Protein AF-A0A3B8IEE1-F1 (afdb_monomer)

Solvent-accessible surface area (backbone atoms only — not comparable to full-atom values): 7207 Å² total; per-residue (Å²): 131,84,58,84,90,76,68,79,91,76,71,73,66,46,79,47,79,50,77,55,96,94,43,79,48,79,48,79,40,63,71,78,77,92,68,58,67,46,53,73,80,35,67,92,62,70,70,13,75,93,60,76,42,84,46,91,77,85,90,83,78,62,47,78,69,38,81,66,86,45,92,83,70,74,78,24,30,27,30,20,38,59,89,83,46,70,88,52,79,50,45,81,39,77,77,88,63,96,42,84,52,92,98,45,68,108

Mean predicted aligned error: 10.15 Å

Foldseek 3Di:
DDDPVPDDDFDWPDWDWDDDPNDIDIDTDGDDDPDDPQCVPCVPQCDPPNNPDGDDDDDADWDFQAQDDPVVPPRWTFTQRVVVPVPDRGDTDDDDFPDDDDVDGD

Structure (mmCIF, N/CA/C/O backbone):
data_AF-A0A3B8IEE1-F1
#
_entry.id   AF-A0A3B8IEE1-F1
#
loop_
_atom_site.group_PDB
_atom_site.id
_atom_site.type_symbol
_atom_site.label_atom_id
_atom_site.label_alt_id
_atom_site.label_comp_id
_atom_site.label_asym_id
_atom_site.label_entity_id
_atom_site.label_seq_id
_atom_site.pdbx_PDB_ins_code
_atom_site.Cartn_x
_atom_site.Cartn_y
_atom_site.Cartn_z
_atom_site.occupancy
_atom_site.B_iso_or_equiv
_atom_site.auth_seq_id
_atom_site.auth_comp_id
_atom_site.auth_asym_id
_atom_site.auth_atom_id
_atom_site.pdbx_PDB_model_num
ATOM 1 N N . GLY A 1 1 ? 36.605 -12.006 -33.194 1.00 60.12 1 GLY A N 1
ATOM 2 C CA . GLY A 1 1 ? 35.280 -12.606 -32.952 1.00 60.12 1 GLY A CA 1
ATOM 3 C C . GLY A 1 1 ? 35.169 -12.986 -31.492 1.00 60.12 1 GLY A C 1
ATOM 4 O O . GLY A 1 1 ? 36.201 -13.223 -30.875 1.00 60.12 1 GLY A O 1
ATOM 5 N N . LEU A 1 2 ? 33.959 -12.999 -30.935 1.00 73.50 2 LEU A N 1
ATOM 6 C CA . LEU A 1 2 ? 33.719 -13.479 -29.570 1.00 73.50 2 LEU A CA 1
ATOM 7 C C . LEU A 1 2 ? 33.900 -15.012 -29.527 1.00 73.50 2 LEU A C 1
ATOM 9 O O . LEU A 1 2 ? 33.619 -15.692 -30.511 1.00 73.50 2 LEU A O 1
ATOM 13 N N . GLY A 1 3 ? 34.440 -15.557 -28.433 1.00 87.62 3 GLY A N 1
ATOM 14 C CA . GLY A 1 3 ? 34.657 -17.005 -28.287 1.00 87.62 3 GLY A CA 1
ATOM 15 C C . GLY A 1 3 ? 33.369 -17.774 -27.970 1.00 87.62 3 GLY A C 1
ATOM 16 O O . GLY A 1 3 ? 32.375 -17.173 -27.576 1.00 87.62 3 GLY A O 1
ATOM 17 N N . ASN A 1 4 ? 33.410 -19.112 -28.040 1.00 87.62 4 ASN A N 1
ATOM 18 C CA . ASN A 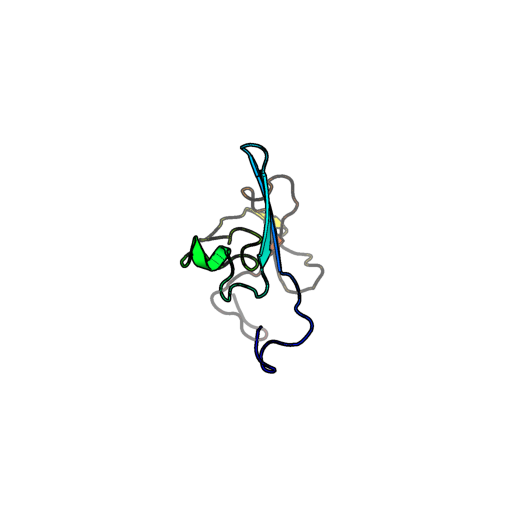1 4 ? 32.241 -19.997 -27.850 1.00 87.62 4 ASN A CA 1
ATOM 19 C C . ASN A 1 4 ? 31.414 -19.748 -26.573 1.00 87.62 4 ASN A C 1
ATOM 21 O O . ASN A 1 4 ? 30.240 -20.090 -26.537 1.00 87.62 4 ASN A O 1
ATOM 25 N N . ARG A 1 5 ? 32.006 -19.153 -25.531 1.00 86.19 5 ARG A N 1
ATOM 26 C CA . ARG A 1 5 ? 31.327 -18.818 -24.267 1.00 86.19 5 ARG A CA 1
ATOM 27 C C . ARG A 1 5 ? 30.320 -17.665 -24.376 1.00 86.19 5 ARG A C 1
ATOM 29 O O . ARG A 1 5 ? 29.560 -17.460 -23.443 1.00 86.19 5 ARG A O 1
ATOM 36 N N . PHE A 1 6 ? 30.334 -16.918 -25.478 1.00 82.88 6 PHE A N 1
ATOM 37 C CA . PHE A 1 6 ? 29.490 -15.739 -25.701 1.00 82.88 6 PHE A CA 1
ATOM 38 C C . PHE A 1 6 ? 28.484 -15.944 -26.844 1.00 82.88 6 PHE A C 1
ATOM 40 O O . PHE A 1 6 ? 28.001 -14.973 -27.417 1.00 82.88 6 PHE A O 1
ATOM 47 N N . ASN A 1 7 ? 28.188 -17.203 -27.187 1.00 86.50 7 ASN A N 1
ATOM 48 C CA . ASN A 1 7 ? 27.193 -17.562 -28.195 1.00 86.50 7 ASN A CA 1
ATOM 49 C C . ASN A 1 7 ? 25.883 -17.996 -27.522 1.00 86.50 7 ASN A C 1
ATOM 51 O O . ASN A 1 7 ? 25.910 -18.810 -26.600 1.00 86.50 7 ASN A O 1
ATOM 55 N N . GLY A 1 8 ? 24.753 -17.488 -28.017 1.00 88.94 8 GLY A N 1
ATOM 56 C CA . GLY A 1 8 ? 23.408 -17.830 -27.552 1.00 88.94 8 GLY A CA 1
ATOM 57 C C . GLY A 1 8 ? 22.444 -16.648 -27.654 1.00 88.94 8 GLY A C 1
ATOM 58 O O . GLY A 1 8 ? 22.861 -15.522 -27.928 1.00 88.94 8 GLY A O 1
ATOM 59 N N . ASP A 1 9 ? 21.163 -16.915 -27.421 1.00 91.00 9 ASP A N 1
ATOM 60 C CA . ASP A 1 9 ? 20.132 -15.880 -27.378 1.00 91.00 9 ASP A CA 1
ATOM 61 C C . ASP A 1 9 ? 20.148 -15.153 -26.026 1.00 91.00 9 ASP A C 1
ATOM 63 O O . ASP A 1 9 ? 20.340 -15.765 -24.973 1.00 91.00 9 ASP A O 1
ATOM 67 N N . ALA A 1 10 ? 19.917 -13.838 -26.049 1.00 89.88 10 ALA A N 1
ATOM 68 C CA . ALA A 1 10 ? 19.841 -13.004 -24.854 1.00 89.88 10 ALA A CA 1
ATOM 69 C C . ALA A 1 10 ? 18.569 -12.152 -24.865 1.00 89.88 10 ALA A C 1
ATOM 71 O O . ALA A 1 10 ? 18.221 -11.537 -25.874 1.00 89.88 10 ALA A O 1
ATOM 72 N N . TYR A 1 11 ? 17.893 -12.082 -23.718 1.00 92.81 11 TYR A N 1
ATOM 73 C CA . TYR A 1 11 ? 16.744 -11.202 -23.535 1.00 92.81 11 TYR A CA 1
ATOM 74 C C . TYR A 1 11 ? 17.210 -9.746 -23.401 1.00 92.81 11 TYR A C 1
ATOM 76 O O . TYR A 1 11 ? 17.962 -9.406 -22.480 1.00 92.81 11 TYR A O 1
ATOM 84 N N . LEU A 1 12 ? 16.765 -8.890 -24.321 1.00 94.31 12 LEU A N 1
ATOM 85 C CA . LEU A 1 12 ? 17.079 -7.463 -24.305 1.00 94.31 12 LEU A CA 1
ATOM 86 C C . LEU A 1 12 ? 16.197 -6.742 -23.284 1.00 94.31 12 LEU A C 1
ATOM 88 O O . LEU A 1 12 ? 14.974 -6.843 -23.322 1.00 94.31 12 LEU A O 1
ATOM 92 N N . THR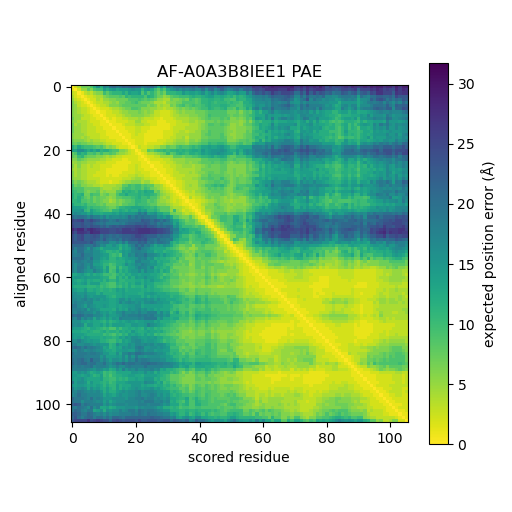 A 1 13 ? 16.822 -5.993 -22.381 1.00 95.12 13 THR A N 1
ATOM 93 C CA . THR A 1 13 ? 16.147 -5.291 -21.281 1.00 95.12 13 THR A CA 1
ATOM 94 C C . THR A 1 13 ? 16.033 -3.788 -21.508 1.00 95.12 13 THR A C 1
ATOM 96 O O . THR A 1 13 ? 15.183 -3.153 -20.889 1.00 95.12 13 THR A O 1
ATOM 99 N N . ALA A 1 14 ? 16.836 -3.213 -22.410 1.00 94.50 14 ALA A N 1
ATOM 100 C CA . ALA A 1 14 ? 16.681 -1.828 -22.847 1.00 94.50 14 ALA A CA 1
ATOM 101 C C . ALA A 1 14 ? 17.208 -1.600 -24.272 1.00 94.50 14 ALA A C 1
ATOM 103 O O . ALA A 1 14 ? 18.162 -2.245 -24.715 1.00 94.50 14 ALA A O 1
ATOM 104 N N . VAL A 1 15 ? 16.605 -0.626 -24.960 1.00 96.19 15 VAL A N 1
ATOM 105 C CA . VAL A 1 15 ? 17.051 -0.096 -26.255 1.00 96.19 15 VAL A CA 1
ATOM 106 C C . VAL A 1 15 ? 17.111 1.424 -26.147 1.00 96.19 15 VAL A C 1
ATOM 108 O O . VAL A 1 15 ? 16.134 2.057 -25.749 1.00 96.19 15 VAL A O 1
ATOM 111 N N . ARG A 1 16 ? 18.249 2.021 -26.505 1.00 96.12 16 ARG A N 1
ATOM 112 C CA . ARG A 1 16 ? 18.425 3.474 -26.573 1.00 96.12 16 ARG A CA 1
ATOM 113 C C . ARG A 1 16 ? 18.867 3.870 -27.972 1.00 96.12 16 ARG A C 1
ATOM 115 O O . ARG A 1 16 ? 19.869 3.368 -28.474 1.00 96.12 16 ARG A O 1
ATOM 122 N N . HIS A 1 17 ? 18.153 4.817 -28.564 1.00 96.38 17 HIS A N 1
ATOM 123 C CA . HIS A 1 17 ? 18.560 5.468 -29.801 1.00 96.38 17 HIS A CA 1
ATOM 124 C C . HIS A 1 17 ? 19.081 6.868 -29.495 1.00 96.38 17 HIS A C 1
ATOM 126 O O . HIS A 1 17 ? 18.467 7.615 -28.736 1.00 96.38 17 HIS A O 1
ATOM 132 N N . GLU A 1 18 ? 20.201 7.224 -30.105 1.00 96.44 18 GLU A N 1
ATOM 133 C CA . GLU A 1 18 ? 20.741 8.575 -30.096 1.00 96.44 18 GLU A CA 1
ATOM 134 C C . GLU A 1 18 ? 20.874 9.042 -31.542 1.00 96.44 18 GLU A C 1
ATOM 136 O O . GLU A 1 18 ? 21.570 8.413 -32.341 1.00 96.44 18 GLU A O 1
ATOM 141 N N . VAL A 1 19 ? 20.155 10.110 -31.886 1.00 96.19 19 VAL A N 1
ATOM 142 C CA . VAL A 1 19 ? 20.133 10.684 -33.233 1.00 96.19 19 VAL A CA 1
ATOM 143 C C . VAL A 1 19 ? 20.609 12.125 -33.136 1.00 96.19 19 VAL A C 1
ATOM 145 O O . VAL A 1 19 ? 19.982 12.950 -32.476 1.00 96.19 19 VAL A O 1
ATOM 148 N N . GLY A 1 20 ? 21.729 12.427 -33.781 1.00 94.56 20 GLY A N 1
ATOM 149 C CA . GLY A 1 20 ? 22.372 13.735 -33.717 1.00 94.56 20 GLY A CA 1
ATOM 150 C C . GLY A 1 20 ? 23.538 13.818 -34.692 1.00 94.56 20 GLY A C 1
ATOM 151 O O . GLY A 1 20 ? 24.075 12.795 -35.104 1.00 94.56 20 GLY A O 1
ATOM 152 N N . THR A 1 21 ? 23.897 15.035 -35.117 1.00 90.31 21 THR A N 1
ATOM 153 C CA . THR A 1 21 ? 25.045 15.295 -36.017 1.00 90.31 21 THR A CA 1
ATOM 154 C C . THR A 1 21 ? 25.079 14.424 -37.285 1.00 90.31 21 THR A C 1
ATOM 156 O 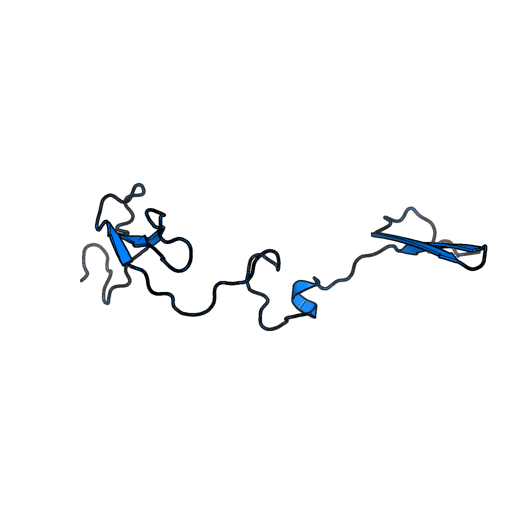O . THR A 1 21 ? 26.144 14.019 -37.736 1.00 90.31 21 THR A O 1
ATOM 159 N N . GLY A 1 22 ? 23.911 14.099 -37.852 1.00 93.06 22 GLY A N 1
ATOM 160 C CA . GLY A 1 22 ? 23.802 13.235 -39.038 1.00 93.06 22 GLY A CA 1
ATOM 161 C C . GLY A 1 22 ? 24.082 11.748 -38.781 1.00 93.06 22 GLY A C 1
ATOM 162 O O . GLY A 1 22 ? 24.185 10.976 -39.729 1.00 93.06 22 GLY A O 1
ATOM 163 N N . GLN A 1 23 ? 24.189 11.337 -37.519 1.00 94.31 23 GLN A N 1
ATOM 164 C CA . GLN A 1 23 ? 24.425 9.966 -37.094 1.00 94.31 23 GLN A CA 1
ATOM 165 C C . GLN A 1 23 ? 23.225 9.434 -36.307 1.00 94.31 23 GLN A C 1
ATOM 167 O O . GLN A 1 23 ? 22.566 10.159 -35.560 1.00 94.31 23 GLN A O 1
ATOM 172 N N . TRP A 1 24 ? 22.975 8.135 -36.457 1.00 95.88 24 TRP A N 1
ATOM 173 C CA . TRP A 1 24 ? 22.054 7.379 -35.623 1.00 95.88 24 TRP A CA 1
ATOM 174 C C . TRP A 1 24 ? 22.809 6.230 -34.958 1.00 95.88 24 TRP A C 1
ATOM 176 O O . TRP A 1 24 ? 23.307 5.325 -35.625 1.00 95.88 24 TRP A O 1
ATOM 186 N N . THR A 1 25 ? 22.886 6.272 -33.632 1.00 96.62 25 THR A N 1
ATOM 187 C CA . THR A 1 25 ? 23.482 5.226 -32.800 1.00 96.62 25 THR A CA 1
ATOM 188 C C . THR A 1 25 ? 22.381 4.475 -32.061 1.00 96.62 25 THR A C 1
ATOM 190 O O . THR A 1 25 ? 21.505 5.092 -31.456 1.00 96.62 25 THR A O 1
ATOM 193 N N . THR A 1 26 ? 22.432 3.143 -32.075 1.00 96.50 26 THR A N 1
ATOM 194 C CA . THR A 1 26 ? 21.541 2.287 -31.279 1.00 96.50 26 THR A CA 1
ATOM 195 C C . THR A 1 26 ? 22.363 1.498 -30.271 1.00 96.50 26 THR A C 1
ATOM 197 O O . THR A 1 26 ? 23.309 0.809 -30.644 1.00 96.50 26 THR A O 1
ATOM 200 N N . GLN A 1 27 ? 21.994 1.598 -28.999 1.00 95.75 27 GLN A N 1
ATOM 201 C CA . GLN A 1 27 ? 22.565 0.834 -27.898 1.00 95.75 27 GLN A CA 1
ATOM 202 C C . GLN A 1 27 ? 21.518 -0.160 -27.397 1.00 95.75 27 GLN A C 1
ATOM 204 O O . GLN A 1 27 ? 20.373 0.210 -27.138 1.00 95.75 27 GLN A O 1
ATOM 209 N N . VAL A 1 28 ? 21.921 -1.419 -27.261 1.00 94.94 28 VAL A N 1
ATOM 210 C CA . VAL A 1 28 ? 21.104 -2.509 -26.718 1.00 94.94 28 VAL A CA 1
ATOM 211 C C . VAL A 1 28 ? 21.741 -3.023 -25.437 1.00 94.94 28 VAL A C 1
ATOM 213 O O . VAL A 1 28 ? 22.955 -3.217 -25.379 1.00 94.94 28 VAL A O 1
ATOM 216 N N . GLN A 1 29 ? 20.918 -3.242 -24.417 1.00 94.38 29 GLN A N 1
ATOM 217 C CA . GLN A 1 29 ? 21.326 -3.763 -23.116 1.00 94.38 29 GLN A CA 1
ATOM 218 C C . GLN A 1 29 ? 20.603 -5.081 -22.832 1.00 94.38 29 GLN A C 1
ATOM 220 O O . GLN A 1 29 ? 19.436 -5.247 -23.186 1.00 94.38 29 GLN A O 1
ATOM 225 N N . PHE A 1 30 ? 21.292 -5.996 -22.156 1.00 92.94 30 PHE A N 1
ATOM 226 C CA . PHE A 1 30 ? 20.732 -7.215 -21.581 1.00 92.94 30 PHE A CA 1
ATOM 227 C C . PHE A 1 30 ? 21.106 -7.307 -20.095 1.00 92.94 30 PHE A C 1
ATOM 229 O O . PHE A 1 30 ? 22.081 -6.697 -19.652 1.00 92.94 30 PHE A O 1
ATOM 236 N N . GLY A 1 31 ? 20.320 -8.063 -19.326 1.00 90.50 31 GLY A N 1
ATOM 237 C CA . GLY A 1 31 ? 20.432 -8.135 -17.864 1.00 90.50 31 GLY A CA 1
ATOM 238 C C . GLY A 1 31 ? 19.602 -7.068 -17.140 1.00 90.50 31 GLY A C 1
ATOM 239 O O . GLY A 1 31 ? 19.208 -6.056 -17.721 1.00 90.50 31 GLY A O 1
ATOM 240 N N . MET A 1 32 ? 19.296 -7.311 -15.868 1.00 85.94 32 MET A N 1
ATOM 241 C CA . MET A 1 32 ? 18.508 -6.411 -15.020 1.00 85.94 32 MET A CA 1
ATOM 242 C C . MET A 1 32 ? 19.314 -6.034 -13.786 1.00 85.94 32 MET A C 1
ATOM 244 O O . MET A 1 32 ? 20.190 -6.778 -13.347 1.00 85.94 32 MET A O 1
ATOM 248 N N . GLU A 1 33 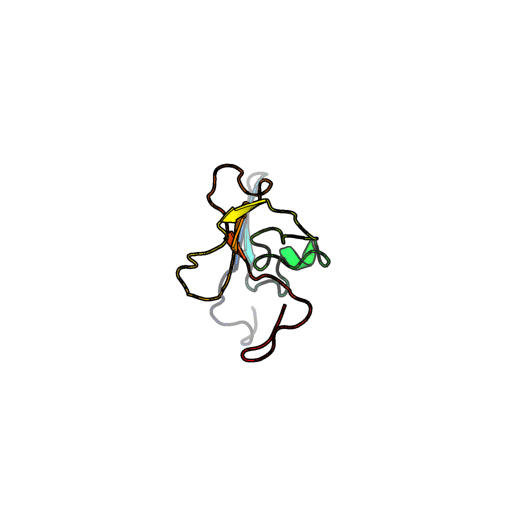? 19.017 -4.868 -13.233 1.00 83.69 33 GLU A N 1
ATOM 249 C CA . GLU A 1 33 ? 19.628 -4.433 -11.987 1.00 83.69 33 GLU A CA 1
ATOM 250 C C . GLU A 1 33 ? 19.058 -5.221 -10.802 1.00 83.69 33 GLU A C 1
ATOM 252 O O . GLU A 1 33 ? 17.852 -5.451 -10.727 1.00 83.69 33 GLU A O 1
ATOM 257 N N . GLU A 1 34 ? 19.921 -5.628 -9.871 1.00 80.69 34 GLU A N 1
ATOM 258 C CA . GLU A 1 34 ? 19.539 -6.457 -8.719 1.00 80.69 34 GLU A CA 1
ATOM 259 C C . GLU A 1 34 ? 18.598 -5.721 -7.748 1.00 80.69 34 GLU A C 1
ATOM 261 O O . GLU A 1 34 ? 17.706 -6.317 -7.140 1.00 80.69 34 GLU A O 1
ATOM 266 N N . ALA A 1 35 ? 18.773 -4.403 -7.607 1.00 80.12 35 ALA A N 1
ATOM 267 C CA . ALA A 1 35 ? 18.008 -3.585 -6.678 1.00 80.12 35 ALA A CA 1
ATOM 268 C C . ALA A 1 35 ? 16.886 -2.805 -7.376 1.00 80.12 35 ALA A C 1
ATOM 270 O O . ALA A 1 35 ? 17.120 -2.011 -8.289 1.00 80.12 35 ALA A O 1
ATOM 271 N N . TRP A 1 36 ? 15.664 -2.942 -6.853 1.00 77.19 36 TRP A N 1
ATOM 272 C CA . TRP A 1 36 ? 14.534 -2.100 -7.242 1.00 77.19 36 TRP A CA 1
ATOM 273 C C . TRP A 1 36 ? 14.832 -0.615 -7.028 1.00 77.19 36 TRP A C 1
ATOM 275 O O . TRP A 1 36 ? 15.443 -0.219 -6.032 1.00 77.19 36 TRP A O 1
ATOM 285 N N . PHE A 1 37 ? 14.317 0.226 -7.925 1.00 77.31 37 PHE A N 1
ATOM 286 C CA . PHE A 1 37 ? 14.458 1.681 -7.838 1.00 77.31 37 PHE A CA 1
ATOM 287 C C . PHE A 1 37 ? 14.014 2.249 -6.479 1.00 77.31 37 PHE A C 1
ATOM 289 O O . PHE A 1 37 ? 14.708 3.087 -5.903 1.00 77.31 37 PHE A O 1
ATOM 296 N N . SER A 1 38 ? 12.914 1.732 -5.923 1.00 74.38 38 SER A N 1
ATOM 297 C CA . SER A 1 38 ? 12.375 2.135 -4.617 1.00 74.38 38 SER A CA 1
ATOM 298 C C . SER A 1 38 ? 13.372 1.966 -3.466 1.00 74.38 38 SER A C 1
ATOM 300 O O . SER A 1 38 ? 13.417 2.803 -2.564 1.00 74.38 38 SER A O 1
ATOM 302 N N . ARG A 1 39 ? 14.234 0.945 -3.534 1.00 71.81 39 ARG A N 1
ATOM 303 C CA . ARG A 1 39 ? 15.287 0.688 -2.540 1.00 71.81 39 ARG A CA 1
ATOM 304 C C . ARG A 1 39 ? 16.490 1.617 -2.703 1.00 71.81 39 ARG A C 1
ATOM 306 O O . ARG A 1 39 ? 17.149 1.925 -1.717 1.00 71.81 39 ARG A O 1
ATOM 313 N N . LYS A 1 40 ? 16.760 2.085 -3.926 1.00 75.06 40 LYS A N 1
ATOM 314 C CA . LYS A 1 40 ? 17.895 2.971 -4.235 1.00 75.06 40 LYS A CA 1
ATOM 315 C C . LYS A 1 40 ? 17.652 4.418 -3.821 1.00 75.06 40 LYS A C 1
ATOM 317 O O . LYS A 1 40 ? 18.565 5.07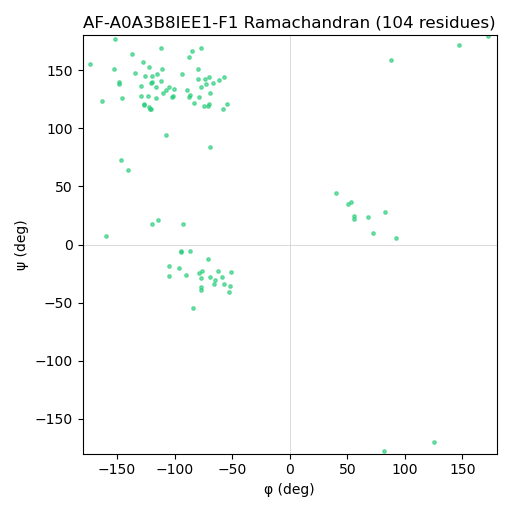3 -3.336 1.00 75.06 40 LYS A O 1
ATOM 322 N N . VAL A 1 41 ? 16.431 4.918 -4.012 1.00 69.38 41 VAL A N 1
ATOM 323 C CA . VAL A 1 41 ? 16.118 6.339 -3.782 1.00 69.38 41 VAL A CA 1
ATOM 324 C C . VAL A 1 41 ? 15.656 6.614 -2.350 1.00 69.38 41 VAL A C 1
ATOM 326 O O . VAL A 1 41 ? 15.865 7.713 -1.850 1.00 69.38 41 VAL A O 1
ATOM 329 N N . ASN A 1 42 ? 15.075 5.628 -1.655 1.00 62.47 42 ASN A N 1
ATOM 330 C CA . ASN A 1 42 ? 14.624 5.786 -0.271 1.00 62.47 42 ASN A CA 1
ATOM 331 C C . ASN A 1 42 ? 14.774 4.484 0.538 1.00 62.47 42 ASN A C 1
ATOM 333 O O . ASN A 1 42 ? 13.782 3.843 0.899 1.00 62.47 42 ASN A O 1
ATOM 337 N N . ALA A 1 43 ? 16.014 4.118 0.881 1.00 57.66 43 ALA A N 1
ATOM 338 C CA . ALA A 1 43 ? 16.314 2.930 1.692 1.00 57.66 43 ALA A CA 1
ATOM 339 C C . ALA A 1 43 ? 15.506 2.878 3.010 1.00 57.66 43 ALA A C 1
ATOM 341 O O . ALA A 1 43 ? 15.023 1.818 3.396 1.00 57.66 43 ALA A O 1
ATOM 342 N N . ASN A 1 44 ? 15.253 4.037 3.632 1.00 55.09 44 ASN A N 1
ATOM 343 C CA . ASN A 1 44 ? 14.524 4.148 4.903 1.00 55.09 44 ASN A CA 1
ATOM 344 C C . ASN A 1 44 ? 12.989 4.239 4.763 1.00 55.09 44 ASN A C 1
ATOM 346 O O . ASN A 1 44 ? 12.295 4.257 5.773 1.00 55.09 44 ASN A O 1
ATOM 350 N N . ARG A 1 45 ? 12.439 4.323 3.540 1.00 55.44 45 ARG A N 1
ATOM 351 C CA . ARG A 1 45 ? 10.978 4.345 3.284 1.00 55.44 45 ARG A CA 1
ATOM 352 C C . ARG A 1 45 ? 10.506 3.176 2.420 1.00 55.44 45 ARG A C 1
ATOM 354 O O . ARG A 1 45 ? 9.414 3.218 1.854 1.00 55.44 45 ARG A O 1
ATOM 361 N N . SER A 1 46 ? 11.323 2.132 2.304 1.00 53.56 46 SER A N 1
ATOM 362 C CA . SER A 1 46 ? 10.925 0.883 1.658 1.00 53.56 46 SER A CA 1
ATOM 363 C C . SER A 1 46 ? 9.895 0.168 2.534 1.00 53.56 46 SER A C 1
ATOM 365 O O . SER A 1 46 ? 10.252 -0.671 3.350 1.00 53.56 46 SER A O 1
ATOM 367 N N . GLY A 1 47 ? 8.617 0.531 2.412 1.00 57.31 47 GLY A N 1
ATOM 368 C CA . GLY A 1 47 ? 7.587 -0.054 3.276 1.00 57.31 47 GLY A CA 1
ATOM 369 C C . GLY A 1 47 ? 6.146 0.033 2.788 1.00 57.31 47 GLY 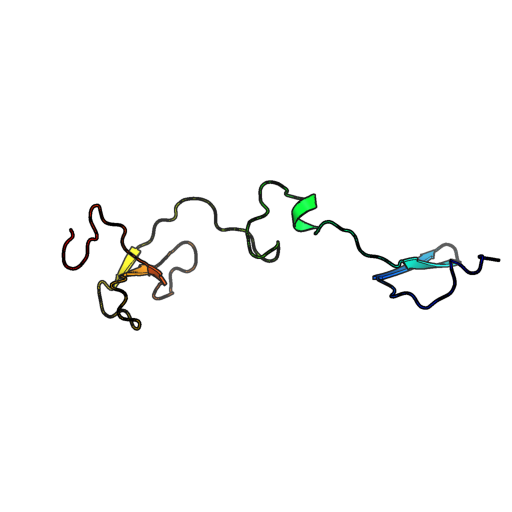A C 1
ATOM 370 O O . GLY A 1 47 ? 5.251 -0.303 3.549 1.00 57.31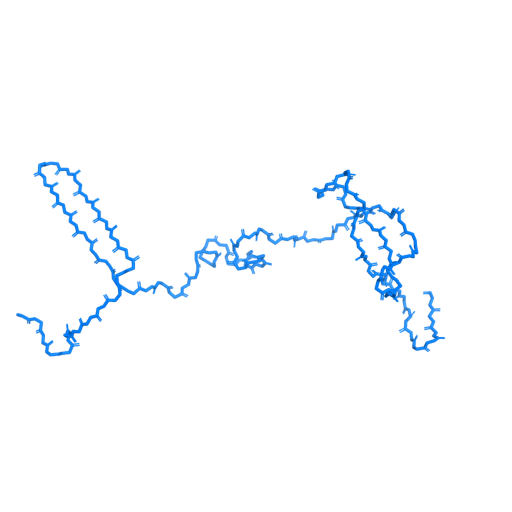 47 GLY A O 1
ATOM 371 N N . GLY A 1 48 ? 5.893 0.485 1.558 1.00 55.91 48 GLY A N 1
ATOM 372 C CA . GLY A 1 48 ? 4.556 0.471 0.960 1.00 55.91 48 GLY A CA 1
ATOM 373 C C . GLY A 1 48 ? 4.600 -0.240 -0.386 1.00 55.91 48 GLY A C 1
ATOM 374 O O . GLY A 1 48 ? 5.392 0.139 -1.246 1.00 55.91 48 GLY A O 1
ATOM 375 N N . ALA A 1 49 ? 3.819 -1.312 -0.542 1.00 59.47 49 ALA A N 1
ATOM 376 C CA . ALA A 1 49 ? 3.556 -2.009 -1.809 1.00 59.47 49 ALA A CA 1
ATOM 377 C C . ALA A 1 49 ? 4.773 -2.183 -2.759 1.00 59.47 49 ALA A C 1
ATOM 379 O O . ALA A 1 49 ? 4.675 -1.911 -3.950 1.00 59.47 49 ALA A O 1
ATOM 380 N N . SER A 1 50 ? 5.952 -2.583 -2.258 1.00 64.75 50 SER A N 1
ATOM 381 C CA . SER A 1 50 ? 7.187 -2.728 -3.065 1.00 64.75 50 SER A CA 1
ATOM 382 C C . SER A 1 50 ? 7.625 -1.463 -3.843 1.00 64.75 50 SER A C 1
ATOM 384 O O . SER A 1 50 ? 8.348 -1.548 -4.838 1.00 64.75 50 SER A O 1
ATOM 386 N N . GLY A 1 51 ? 7.233 -0.273 -3.380 1.00 66.69 51 GLY A N 1
ATOM 387 C CA . GLY A 1 51 ? 7.490 1.003 -4.053 1.00 66.69 51 GLY A CA 1
ATOM 388 C C . GLY A 1 51 ? 6.386 1.461 -5.007 1.00 66.69 51 GLY A C 1
ATOM 389 O O . GLY A 1 51 ? 6.578 2.469 -5.677 1.00 66.69 51 GLY A O 1
ATOM 390 N N . LEU A 1 52 ? 5.257 0.746 -5.071 1.00 70.62 52 LEU A N 1
ATOM 391 C CA . LEU A 1 52 ? 4.100 1.121 -5.886 1.00 70.62 52 LEU A CA 1
ATOM 392 C C . LEU A 1 52 ? 3.279 2.249 -5.242 1.00 70.62 52 LEU A C 1
ATOM 394 O O . LEU A 1 52 ? 2.777 3.123 -5.939 1.00 70.62 52 LEU A O 1
ATOM 398 N N . LEU A 1 53 ? 3.164 2.236 -3.911 1.00 72.81 53 LEU A N 1
ATOM 399 C CA . LEU A 1 53 ? 2.440 3.232 -3.123 1.00 72.81 53 LEU A CA 1
ATOM 400 C C . LEU A 1 53 ? 3.281 3.659 -1.915 1.00 72.81 53 LEU A C 1
ATOM 402 O O . LEU A 1 53 ? 4.027 2.835 -1.371 1.00 72.81 53 LEU A O 1
ATOM 406 N N . PRO A 1 54 ? 3.177 4.922 -1.465 1.00 70.06 54 PRO A N 1
ATOM 407 C CA . PRO A 1 54 ? 3.809 5.339 -0.224 1.00 70.06 54 PRO A CA 1
ATOM 408 C C . PRO A 1 54 ? 3.235 4.540 0.950 1.00 70.06 54 PRO A C 1
ATOM 410 O O . PRO A 1 54 ? 2.039 4.264 1.016 1.00 70.06 54 PRO A O 1
ATOM 413 N N . ALA A 1 55 ? 4.098 4.171 1.893 1.00 72.94 55 ALA A N 1
ATOM 414 C CA . ALA A 1 55 ? 3.654 3.565 3.140 1.00 72.94 55 ALA A CA 1
ATOM 415 C C . ALA A 1 55 ? 2.855 4.584 3.965 1.00 72.94 55 ALA A C 1
ATOM 417 O O . ALA A 1 55 ? 3.287 5.732 4.097 1.00 72.94 55 ALA A O 1
ATOM 418 N N . ILE A 1 56 ? 1.758 4.150 4.588 1.00 77.88 56 ILE A N 1
ATOM 419 C CA . ILE A 1 56 ? 1.156 4.904 5.693 1.00 77.88 56 ILE A CA 1
ATOM 420 C C . ILE A 1 56 ? 2.122 4.807 6.880 1.00 77.88 56 ILE A C 1
ATOM 422 O O . ILE A 1 56 ? 2.627 3.731 7.197 1.00 77.88 56 ILE A O 1
ATOM 426 N N . GLN A 1 57 ? 2.439 5.944 7.493 1.00 79.12 57 GLN A N 1
ATOM 427 C CA . GLN A 1 57 ? 3.382 6.047 8.606 1.00 79.12 57 GLN A CA 1
ATOM 428 C C . GLN A 1 57 ? 2.704 6.755 9.781 1.00 79.12 57 GLN A C 1
ATOM 430 O O . GLN A 1 57 ? 1.925 7.687 9.573 1.00 79.12 57 GLN A O 1
ATOM 435 N N . GLY A 1 58 ? 3.041 6.336 11.002 1.00 85.25 58 GLY A N 1
ATOM 436 C CA . GLY A 1 58 ? 2.519 6.923 12.237 1.00 85.25 58 GLY A CA 1
ATOM 437 C C . GLY A 1 58 ? 1.138 6.407 12.654 1.00 85.25 58 GLY A C 1
ATOM 438 O O . GLY A 1 58 ? 0.565 5.522 12.021 1.00 85.25 58 GLY A O 1
ATOM 439 N N . LEU A 1 59 ? 0.631 6.966 13.754 1.00 90.50 59 LEU A N 1
ATOM 440 C CA . LEU A 1 59 ? -0.708 6.702 14.274 1.00 90.50 59 LEU A CA 1
ATOM 441 C C . LEU A 1 59 ? -1.700 7.689 13.654 1.00 90.50 59 LEU A C 1
ATOM 443 O O . LEU A 1 59 ? -1.447 8.893 13.638 1.00 90.50 59 LEU A O 1
ATOM 447 N N . HIS A 1 60 ? -2.828 7.173 13.178 1.00 90.75 60 HIS A N 1
ATOM 448 C CA . HIS A 1 60 ? -3.904 7.966 12.590 1.00 90.75 60 HIS A CA 1
ATOM 449 C C . HIS A 1 60 ? -5.120 7.909 13.503 1.00 90.75 60 HIS A C 1
ATOM 451 O O . HIS A 1 60 ? -5.413 6.865 14.084 1.00 90.75 60 HIS A O 1
ATOM 457 N N . ILE A 1 61 ? -5.810 9.037 13.635 1.00 93.25 61 ILE A N 1
ATOM 458 C CA . ILE A 1 61 ? -7.079 9.108 14.355 1.00 93.25 61 ILE A CA 1
ATOM 459 C C . ILE A 1 61 ? -8.229 8.930 13.368 1.00 93.25 61 ILE A C 1
ATOM 461 O O . ILE A 1 61 ? -8.148 9.368 12.220 1.00 93.25 61 ILE A O 1
ATOM 465 N N . GLY A 1 62 ? -9.302 8.306 13.836 1.00 93.88 62 GLY A N 1
ATOM 466 C CA . GLY A 1 62 ? -10.530 8.136 13.078 1.00 93.88 62 GLY A CA 1
ATOM 467 C C . GLY A 1 62 ? -11.750 8.406 13.944 1.00 93.88 62 GLY A C 1
ATOM 468 O O . GLY A 1 62 ? -11.657 8.461 15.172 1.00 93.88 62 GLY A O 1
ATOM 469 N N . VAL A 1 63 ? -12.887 8.601 13.289 1.00 95.00 63 VAL A N 1
ATOM 470 C CA . VAL A 1 63 ? -14.183 8.823 13.929 1.00 95.00 63 VAL A CA 1
ATOM 471 C C . VAL A 1 63 ? -14.976 7.529 13.851 1.00 95.00 63 VAL A C 1
ATOM 473 O O . VAL A 1 63 ? -15.136 6.967 12.771 1.00 95.00 63 VAL A O 1
ATOM 476 N N . VAL A 1 64 ? -15.466 7.048 14.992 1.00 96.31 64 VAL A N 1
ATOM 477 C CA . VAL A 1 64 ? -16.319 5.856 15.036 1.00 96.31 64 VAL A CA 1
ATOM 478 C C . VAL A 1 64 ? -17.673 6.196 14.419 1.00 96.31 64 VAL A C 1
ATOM 480 O O . VAL A 1 64 ? -18.351 7.107 14.892 1.00 96.31 64 VAL A O 1
ATOM 483 N N . THR A 1 65 ? -18.051 5.474 13.368 1.00 95.38 65 THR A N 1
ATOM 484 C CA . THR A 1 65 ? -19.313 5.667 12.636 1.00 95.38 65 THR A CA 1
ATOM 485 C C . THR A 1 65 ? -20.339 4.584 12.958 1.00 95.38 65 THR A C 1
ATOM 487 O O . THR A 1 65 ? -21.536 4.859 12.918 1.00 95.38 65 THR A O 1
ATOM 490 N N . GLN A 1 66 ? -19.898 3.382 13.348 1.00 95.88 66 GLN A N 1
ATOM 491 C CA . GLN A 1 66 ? -20.783 2.270 13.704 1.00 95.88 66 GLN A CA 1
ATOM 492 C C . GLN A 1 66 ? -20.158 1.381 14.787 1.00 95.88 66 GLN A C 1
ATOM 494 O O . GLN A 1 66 ? -18.963 1.087 14.738 1.00 95.88 66 GLN A O 1
ATOM 499 N N . LEU A 1 67 ? -20.969 0.951 15.760 1.00 95.19 67 LEU A N 1
ATOM 500 C CA . LEU A 1 67 ? -20.520 0.167 16.922 1.00 95.19 67 LEU A CA 1
ATOM 501 C C . LEU A 1 67 ? -20.697 -1.352 16.772 1.00 95.19 67 LEU A C 1
ATOM 503 O O . LEU A 1 67 ? -20.069 -2.103 17.506 1.00 95.19 67 LEU A O 1
ATOM 507 N N . GLU A 1 68 ? -21.558 -1.808 15.865 1.00 93.62 68 GLU A N 1
ATOM 508 C CA . GLU A 1 68 ? -21.940 -3.220 15.733 1.00 93.62 68 GLU A CA 1
ATOM 509 C C . GLU A 1 68 ? -22.341 -3.556 14.292 1.00 93.62 68 GLU A C 1
ATOM 511 O O . GLU A 1 68 ? -22.402 -2.666 13.448 1.00 93.62 68 GLU A O 1
ATOM 516 N N . GLY A 1 69 ? -22.650 -4.821 13.994 1.00 93.88 69 GLY A N 1
ATOM 517 C CA . GLY A 1 69 ? -23.082 -5.238 12.652 1.00 93.88 69 GLY A CA 1
ATOM 518 C C . GLY A 1 69 ? -21.932 -5.495 11.676 1.00 93.88 69 GLY A C 1
ATOM 519 O O . GLY A 1 69 ? -22.101 -5.327 10.470 1.00 93.88 69 GLY A O 1
ATOM 520 N N . ASP A 1 70 ? -20.773 -5.891 12.203 1.00 95.75 70 ASP A N 1
ATOM 521 C CA . ASP A 1 70 ? -19.647 -6.390 11.416 1.00 95.75 70 ASP A CA 1
ATOM 522 C C . ASP A 1 70 ? -20.091 -7.573 10.521 1.00 95.75 70 ASP A C 1
ATOM 524 O O . ASP A 1 70 ? -20.539 -8.591 11.060 1.00 95.75 70 ASP A O 1
ATOM 528 N N . PRO A 1 71 ? -19.954 -7.484 9.180 1.00 95.62 71 PRO A N 1
ATOM 529 C CA . PRO A 1 71 ? -20.345 -8.548 8.252 1.00 95.62 71 PRO A CA 1
ATOM 530 C C . PRO A 1 71 ? -19.639 -9.885 8.488 1.00 95.62 71 PRO A C 1
ATOM 532 O O . PRO A 1 71 ? -20.205 -10.930 8.167 1.00 95.62 71 PRO A O 1
ATOM 535 N N . ASP A 1 72 ? -18.426 -9.851 9.043 1.00 96.31 72 ASP A N 1
ATOM 536 C CA . ASP A 1 72 ? -17.623 -11.048 9.299 1.00 96.31 72 ASP A CA 1
ATOM 537 C C . ASP A 1 72 ? -17.814 -11.579 10.732 1.00 96.31 72 ASP A C 1
ATOM 539 O O . ASP A 1 72 ? -17.295 -12.640 11.066 1.00 96.31 72 ASP A O 1
ATOM 543 N N . GLY A 1 73 ? -18.564 -10.869 11.589 1.00 93.06 73 GLY A N 1
ATOM 544 C CA . GLY A 1 73 ? -18.810 -11.277 12.976 1.00 93.06 73 GLY A CA 1
ATOM 545 C C . GLY A 1 73 ? -17.571 -11.233 13.881 1.00 93.06 73 GLY A C 1
ATOM 546 O O . GLY A 1 73 ? -17.528 -11.929 14.888 1.00 93.06 73 GLY A O 1
ATOM 547 N N . GLU A 1 74 ? -16.569 -10.418 13.541 1.00 93.38 74 GLU A N 1
ATOM 548 C CA . GLU A 1 74 ? -15.257 -10.350 14.208 1.00 93.38 74 GLU A CA 1
ATOM 549 C C . GLU A 1 74 ? -15.191 -9.292 15.330 1.00 93.38 74 GLU A C 1
ATOM 551 O O . GLU A 1 74 ? -14.100 -8.866 15.721 1.00 93.38 74 GLU A O 1
ATOM 556 N N . GLU A 1 75 ? -16.352 -8.841 15.821 1.00 92.00 75 GLU A N 1
ATOM 557 C CA . GLU A 1 75 ? -16.494 -7.842 16.898 1.00 92.00 75 GLU A CA 1
ATOM 558 C C . GLU A 1 75 ? -15.718 -6.533 16.630 1.00 92.00 75 GLU A C 1
ATOM 560 O O . GLU A 1 75 ? -15.141 -5.911 17.525 1.00 92.00 75 GLU A O 1
ATOM 565 N N . ARG A 1 76 ? -15.676 -6.103 15.363 1.00 96.38 76 ARG A N 1
ATOM 566 C CA . ARG A 1 76 ? -15.045 -4.842 14.946 1.00 96.38 76 ARG A CA 1
ATOM 567 C C . ARG A 1 76 ? -16.022 -3.670 15.035 1.00 96.38 76 ARG A C 1
ATOM 569 O O . ARG A 1 76 ? -17.236 -3.847 14.998 1.00 96.38 76 ARG A O 1
ATOM 576 N N . ILE A 1 77 ? -15.468 -2.458 15.055 1.00 96.75 77 ILE A N 1
ATOM 577 C CA . ILE A 1 77 ? -16.215 -1.202 14.882 1.00 96.75 77 ILE A CA 1
ATOM 578 C C . ILE A 1 77 ? -15.864 -0.549 13.549 1.00 96.75 77 ILE A C 1
ATOM 580 O O . ILE A 1 77 ? -14.749 -0.716 13.046 1.00 96.75 77 ILE A O 1
ATOM 584 N N . LEU A 1 78 ? -16.799 0.205 12.978 1.00 96.88 78 LEU A N 1
ATOM 585 C CA . LEU A 1 78 ? -16.558 0.948 11.747 1.00 96.88 78 LEU A CA 1
ATOM 586 C C . LEU A 1 78 ? -15.975 2.318 12.090 1.00 96.88 78 LEU A C 1
ATOM 588 O O . LEU A 1 78 ? -16.523 3.056 12.915 1.00 96.88 78 LEU A O 1
ATOM 592 N N . VAL A 1 79 ? -14.844 2.642 11.468 1.00 96.69 79 VAL A N 1
ATOM 593 C CA . VAL A 1 79 ? -14.107 3.881 11.720 1.00 96.69 79 VAL A CA 1
ATOM 594 C C . VAL A 1 79 ? -13.863 4.608 10.404 1.00 96.69 79 VAL A C 1
ATOM 596 O O . VAL A 1 79 ? -13.188 4.090 9.514 1.00 96.69 79 VAL A O 1
ATOM 599 N N . ASN A 1 80 ? -14.368 5.832 10.285 1.00 96.19 80 ASN A N 1
ATOM 600 C CA . ASN A 1 80 ? -14.002 6.739 9.204 1.00 96.19 80 ASN A CA 1
ATOM 601 C C . ASN A 1 80 ? -12.621 7.348 9.494 1.00 96.19 80 ASN A C 1
ATOM 603 O O . ASN A 1 80 ? -12.337 7.769 10.618 1.00 96.19 80 ASN A O 1
ATOM 607 N N . LEU A 1 81 ? -11.761 7.393 8.474 1.00 94.06 81 LEU A N 1
ATOM 608 C CA . LEU A 1 81 ? -10.475 8.086 8.499 1.00 94.06 81 LEU A CA 1
ATOM 609 C C . LEU A 1 81 ? -10.593 9.351 7.630 1.00 94.06 81 LEU A C 1
ATOM 611 O O . LEU A 1 81 ? -10.340 9.264 6.424 1.00 94.06 81 LEU A O 1
ATOM 615 N N . PRO A 1 82 ? -10.908 10.533 8.202 1.00 90.19 82 PRO A N 1
ATOM 616 C CA . PRO A 1 82 ? -11.226 11.722 7.404 1.00 90.19 82 PRO A CA 1
ATOM 617 C C . PRO A 1 82 ? -10.069 12.202 6.522 1.00 90.19 82 PRO A C 1
ATOM 619 O O . PRO A 1 82 ? -10.281 12.887 5.527 1.00 90.19 82 PRO A O 1
ATOM 622 N N . LEU A 1 83 ? -8.831 11.848 6.889 1.00 88.94 83 LEU A N 1
ATOM 623 C CA . LEU A 1 83 ? -7.632 12.150 6.106 1.00 88.94 83 LEU A CA 1
ATOM 624 C C . LEU A 1 83 ? -7.560 11.349 4.795 1.00 88.94 83 LEU A C 1
ATOM 626 O O . LEU A 1 83 ? -6.919 11.799 3.849 1.00 88.94 83 LEU A O 1
ATOM 630 N N . VAL A 1 84 ? -8.158 10.157 4.759 1.00 87.62 84 VAL A N 1
ATOM 631 C CA . VAL A 1 84 ? -8.160 9.286 3.579 1.00 87.62 84 VAL A CA 1
ATOM 632 C C . VAL A 1 84 ? -9.279 9.709 2.637 1.00 87.62 84 VAL A C 1
ATOM 634 O O . VAL A 1 84 ? -9.015 9.996 1.475 1.00 87.62 84 VAL A O 1
ATOM 637 N N . ASP A 1 85 ? -10.503 9.768 3.159 1.00 88.81 85 ASP A N 1
ATOM 638 C CA . ASP A 1 85 ? -11.697 10.249 2.462 1.00 88.81 85 ASP A CA 1
ATOM 639 C C . ASP A 1 85 ? -12.779 10.540 3.529 1.00 88.81 85 ASP A C 1
ATOM 641 O O . ASP A 1 85 ? -13.058 9.671 4.363 1.00 88.81 85 ASP A O 1
ATOM 645 N N . PRO A 1 86 ? -13.324 11.768 3.595 1.00 88.25 86 PRO A N 1
ATOM 646 C C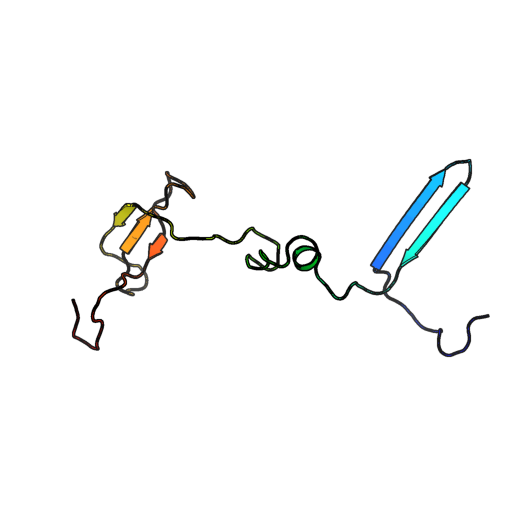A . PRO A 1 86 ? -14.318 12.145 4.594 1.00 88.25 86 PRO A CA 1
ATOM 647 C C . PRO A 1 86 ? -15.725 11.604 4.301 1.00 88.25 86 PRO A C 1
ATOM 649 O O . PRO A 1 86 ? -16.499 11.465 5.246 1.00 88.25 86 PRO A O 1
ATOM 652 N N . ASP A 1 87 ? -16.046 11.281 3.047 1.00 91.12 87 ASP A N 1
ATOM 653 C CA . ASP A 1 87 ? -17.400 10.919 2.603 1.00 91.12 87 ASP A CA 1
ATOM 654 C C . ASP A 1 87 ? -17.643 9.397 2.600 1.00 91.12 87 ASP A C 1
ATOM 656 O O . ASP A 1 87 ? -18.763 8.941 2.372 1.00 91.12 87 ASP A O 1
ATOM 660 N N . GLN A 1 88 ? -16.607 8.596 2.864 1.00 90.44 88 GLN A N 1
ATOM 661 C CA . GLN A 1 88 ? -16.700 7.135 2.947 1.00 90.44 88 GLN A CA 1
ATOM 662 C C . GLN A 1 88 ? -17.269 6.643 4.293 1.00 90.44 88 GLN A C 1
ATOM 664 O O . GLN A 1 88 ? -17.026 7.235 5.346 1.00 90.44 88 GLN A O 1
ATOM 669 N N . ASP A 1 89 ? -17.935 5.485 4.292 1.00 86.06 89 ASP A N 1
ATOM 670 C CA . ASP A 1 89 ? -18.534 4.903 5.509 1.00 86.06 89 ASP A CA 1
ATOM 671 C C . ASP A 1 89 ? -17.486 4.506 6.572 1.00 86.06 89 ASP A C 1
ATOM 673 O O . ASP A 1 89 ? -17.734 4.590 7.780 1.00 86.06 89 ASP A O 1
ATOM 677 N N . GLY A 1 90 ? -16.285 4.124 6.126 1.00 93.06 90 GLY A N 1
ATOM 678 C CA . GLY A 1 90 ? -15.134 3.810 6.971 1.00 93.06 90 GLY A CA 1
ATOM 679 C C . GLY A 1 90 ? -14.545 2.424 6.723 1.00 93.06 90 GLY A C 1
ATOM 680 O O . GLY A 1 90 ? -14.877 1.736 5.759 1.00 93.06 90 GLY A O 1
ATOM 681 N N . VAL A 1 91 ? -13.637 2.018 7.607 1.00 94.62 91 VAL A N 1
ATOM 682 C CA . VAL A 1 91 ? -12.993 0.700 7.612 1.00 94.62 91 VAL A CA 1
ATOM 683 C C . VAL A 1 91 ? -13.292 -0.025 8.920 1.00 94.62 91 VAL A C 1
ATOM 685 O O . VAL A 1 91 ? -13.292 0.587 9.989 1.00 94.62 91 VAL A O 1
ATOM 688 N N . TRP A 1 92 ? -13.553 -1.332 8.848 1.00 96.88 92 TRP A N 1
ATOM 689 C CA . TRP A 1 92 ? -13.742 -2.157 10.040 1.00 96.88 92 TRP A CA 1
ATOM 690 C C . TRP A 1 92 ? -12.413 -2.345 10.769 1.00 96.88 92 TRP A C 1
ATOM 692 O O . TRP A 1 92 ? -11.462 -2.908 10.221 1.00 96.88 92 TRP A O 1
ATOM 702 N N . ALA A 1 93 ? -12.356 -1.891 12.016 1.00 96.31 93 ALA A N 1
ATOM 703 C CA . ALA A 1 93 ? -11.167 -1.917 12.851 1.00 96.31 93 ALA A CA 1
ATOM 704 C C . ALA A 1 93 ? -11.408 -2.729 14.129 1.00 96.31 93 ALA A C 1
ATOM 706 O O . ALA A 1 93 ? -12.458 -2.629 14.764 1.00 96.31 93 ALA A O 1
ATOM 707 N N . ARG A 1 94 ? -10.406 -3.524 14.524 1.00 95.69 94 ARG A N 1
ATOM 708 C CA . ARG A 1 94 ? -10.408 -4.211 15.822 1.00 95.69 94 ARG A CA 1
ATOM 709 C C . ARG A 1 94 ? -10.147 -3.208 16.941 1.00 95.69 94 ARG A C 1
ATOM 711 O O . ARG A 1 94 ? -9.302 -2.323 16.797 1.00 95.69 94 ARG A O 1
ATOM 718 N N . ILE A 1 95 ? -10.816 -3.405 18.069 1.00 93.44 95 ILE A N 1
ATOM 719 C CA . ILE A 1 95 ? -10.544 -2.662 19.297 1.00 93.44 95 ILE A CA 1
ATOM 720 C C . ILE A 1 95 ? -9.434 -3.383 20.061 1.00 93.44 95 ILE A C 1
ATOM 722 O O . ILE A 1 95 ? -9.511 -4.584 20.307 1.00 93.44 95 ILE A O 1
ATOM 726 N N . ALA A 1 96 ? -8.395 -2.646 20.446 1.00 93.69 96 ALA A N 1
ATOM 727 C CA . ALA A 1 96 ? -7.422 -3.138 21.410 1.00 93.69 96 ALA A CA 1
ATOM 728 C C . ALA A 1 96 ? -7.957 -2.898 22.830 1.00 93.69 96 ALA A C 1
ATOM 730 O O . ALA A 1 96 ? -8.223 -1.755 23.203 1.00 93.69 96 ALA A O 1
ATOM 731 N N . THR A 1 97 ? -8.096 -3.964 23.615 1.00 92.06 97 THR A N 1
ATOM 732 C CA . THR A 1 97 ? -8.521 -3.916 25.022 1.00 92.06 97 THR A CA 1
ATOM 733 C C . THR A 1 97 ? -7.367 -4.317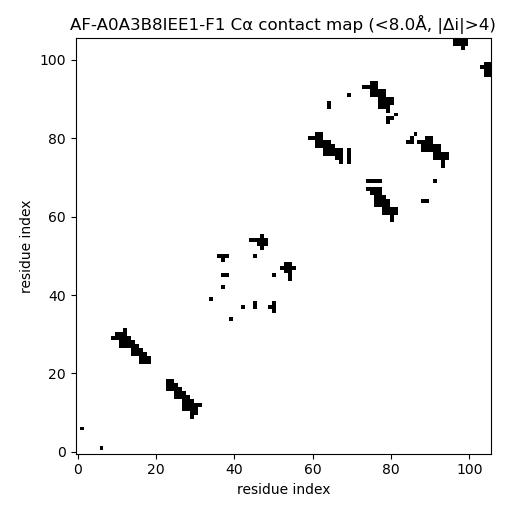 25.944 1.00 92.06 97 THR A C 1
ATOM 735 O O . THR A 1 97 ? -6.316 -4.778 25.491 1.00 92.06 97 THR A O 1
ATOM 738 N N . LEU A 1 98 ? -7.528 -4.104 27.253 1.00 94.56 98 LEU A N 1
ATOM 739 C CA . LEU A 1 98 ? -6.507 -4.471 28.243 1.00 94.56 98 LEU A CA 1
ATOM 740 C C . LEU A 1 98 ? -6.515 -5.974 28.575 1.00 94.56 98 LEU A C 1
ATOM 742 O O . LEU A 1 98 ? -5.489 -6.502 28.999 1.00 94.56 98 LEU A O 1
ATOM 746 N N . ASP A 1 99 ? -7.650 -6.652 28.384 1.00 94.38 99 ASP A N 1
ATOM 747 C CA . ASP A 1 99 ? -7.837 -8.094 28.579 1.00 94.38 99 ASP A CA 1
ATOM 748 C C . ASP A 1 99 ? -8.845 -8.618 27.538 1.00 94.38 99 ASP A C 1
ATOM 750 O O . ASP A 1 99 ? -9.947 -8.082 27.417 1.00 94.38 99 ASP A O 1
ATOM 754 N N . ALA A 1 100 ? -8.453 -9.649 26.780 1.00 92.56 100 ALA A N 1
ATOM 755 C CA . ALA A 1 100 ? -9.245 -10.290 25.720 1.00 92.56 100 ALA A CA 1
ATOM 756 C C . ALA A 1 100 ? -9.037 -11.815 25.764 1.00 92.56 100 ALA A C 1
ATOM 758 O O . ALA A 1 100 ? -8.407 -12.415 24.891 1.00 92.56 100 ALA A O 1
ATOM 759 N N . GLY A 1 101 ? -9.466 -12.428 26.865 1.00 93.06 101 GLY A N 1
ATOM 760 C CA . GLY A 1 101 ? -9.422 -13.873 27.066 1.00 93.06 101 GLY A CA 1
ATOM 761 C C . GLY A 1 101 ? -10.638 -14.590 26.477 1.00 93.06 101 GLY A C 1
ATOM 762 O O . GLY A 1 101 ? -11.658 -13.984 26.164 1.00 93.06 101 GLY A O 1
ATOM 763 N N . ASP A 1 102 ? -10.547 -15.917 26.373 1.00 94.38 102 ASP A N 1
ATOM 764 C CA . ASP A 1 102 ? -11.691 -16.740 25.972 1.00 94.38 102 ASP A CA 1
ATOM 765 C C . ASP A 1 102 ? -12.864 -16.527 26.941 1.00 94.38 102 ASP A C 1
ATOM 767 O O . ASP A 1 102 ? -12.752 -16.796 28.141 1.00 94.38 102 ASP A O 1
ATOM 771 N N . SER A 1 103 ? -13.968 -15.994 26.413 1.00 91.12 103 SER A N 1
ATOM 772 C CA . SER A 1 103 ? -15.193 -15.677 27.153 1.00 91.12 103 SER A CA 1
ATOM 773 C C . SER A 1 103 ? -14.996 -14.747 28.368 1.00 91.12 103 SER A C 1
ATOM 775 O O . SER A 1 103 ? -15.826 -14.733 29.280 1.00 91.12 103 SER A O 1
ATOM 777 N N . ARG A 1 104 ? -13.904 -13.966 28.412 1.00 89.81 104 ARG A N 1
ATOM 778 C CA . ARG A 1 104 ? -13.637 -12.961 29.455 1.00 89.81 104 ARG A CA 1
ATOM 779 C C . ARG A 1 104 ? -12.851 -11.775 28.901 1.00 89.81 104 ARG A C 1
ATOM 781 O O . ARG A 1 104 ? -11.890 -11.954 28.165 1.00 89.81 104 ARG A O 1
ATOM 788 N N . GLY A 1 105 ? -13.196 -10.567 29.314 1.00 88.75 105 GLY A N 1
ATOM 789 C CA . GLY A 1 105 ? -12.486 -9.365 28.893 1.00 88.75 105 GLY A CA 1
ATOM 790 C C . GLY A 1 105 ? -13.195 -8.103 29.356 1.00 88.75 105 GLY A C 1
ATOM 791 O O . GLY A 1 105 ? -14.230 -8.178 30.024 1.00 88.75 105 GLY A O 1
ATOM 792 N N . THR A 1 106 ? -12.600 -6.963 29.024 1.00 72.31 106 THR A N 1
ATOM 793 C CA . THR A 1 106 ? -13.146 -5.615 29.257 1.00 72.31 106 THR A CA 1
ATOM 794 C C . THR A 1 106 ? -13.727 -5.029 27.990 1.00 72.31 106 THR A C 1
ATOM 796 O O . THR A 1 106 ? -13.016 -5.145 26.966 1.00 72.31 106 THR A O 1
#

Sequence (106 aa):
GLGNRFNGDAYLTAVRHEVGTGQWTTQVQFGMEEAWFSRKVNANRSGGASGLLPAIQGLHIGVVTQLEGDPDGEERILVNLPLVDPDQDGVWARIATLDAGDSRGT

Nearest PDB structures (foldseek):
  7b5h-assembly1_AJ  TM=5.410E-01  e=1.915E-07  Nostoc sp. PCC 7120 = FACHB-418
  7aef-assembly1_q  TM=5.225E-01  e=5.189E-07  Algoriphagus machipongonensis
  9iuz-assembly1_C  TM=2.778E-01  e=3.214E+00  Arabidopsis thaliana

pLDDT: mean 86.5, std 11.89, range [53.56, 96.88]

Secondary structure (DSSP, 8-state):
---GGG-S---EEEEEEEEETTEEEEEEEES--SS-HHHHH-GGG--SGGGSSPPP-S----EEEESS--TT-S--EEEE-TTT-SSS--EEEPPP-S-EETTEE-

Radius of gyration: 27.0 Å; Cα contacts (8 Å, |Δi|>4): 125; chains: 1; bounding box: 58×35×68 Å